Protein AF-A0A2D1STD1-F1 (afdb_monomer_lite)

Structure (mmCIF, N/CA/C/O backbone):
data_AF-A0A2D1STD1-F1
#
_entry.id   AF-A0A2D1STD1-F1
#
loop_
_atom_site.group_PDB
_atom_site.id
_atom_site.type_symbol
_atom_site.label_atom_id
_atom_site.label_alt_id
_atom_site.label_comp_id
_atom_site.label_asym_id
_atom_site.label_entity_id
_atom_site.label_seq_id
_atom_site.pdbx_PDB_ins_code
_atom_site.Cartn_x
_atom_site.Cartn_y
_atom_site.Cartn_z
_atom_site.occupancy
_atom_site.B_iso_or_equiv
_atom_site.auth_seq_id
_atom_site.auth_comp_id
_atom_site.auth_asym_id
_atom_site.auth_atom_id
_atom_site.pdbx_PDB_model_num
ATOM 1 N N . MET A 1 1 ? -0.995 4.444 17.388 1.00 62.22 1 MET A N 1
ATOM 2 C CA . MET A 1 1 ? -1.734 4.299 16.109 1.00 62.22 1 MET A CA 1
ATOM 3 C C . MET A 1 1 ? -1.394 5.379 15.080 1.00 62.22 1 MET A C 1
ATOM 5 O O . MET A 1 1 ? -0.950 5.010 14.006 1.00 62.22 1 MET A O 1
ATOM 9 N N . ILE A 1 2 ? -1.512 6.684 15.376 1.00 73.25 2 ILE A N 1
ATOM 10 C CA . ILE A 1 2 ? -1.274 7.760 14.378 1.00 73.25 2 ILE A CA 1
ATOM 11 C C . ILE A 1 2 ? 0.156 7.756 13.797 1.00 73.25 2 ILE A C 1
ATOM 13 O O . ILE A 1 2 ? 0.330 7.918 12.593 1.00 73.25 2 ILE A O 1
ATOM 17 N N . LYS A 1 3 ? 1.183 7.528 14.631 1.00 78.75 3 LYS A N 1
ATOM 18 C CA . LYS A 1 3 ? 2.583 7.432 14.168 1.00 78.75 3 LYS A CA 1
ATOM 19 C C . LYS A 1 3 ? 2.800 6.254 13.207 1.00 78.75 3 LYS A C 1
ATOM 21 O O . LYS A 1 3 ? 3.474 6.409 12.201 1.00 78.75 3 LYS A O 1
ATOM 26 N N . LEU A 1 4 ? 2.180 5.109 13.497 1.00 81.31 4 LEU A N 1
ATOM 27 C CA . LEU A 1 4 ? 2.308 3.887 12.700 1.00 81.31 4 LEU A CA 1
ATOM 28 C C . LEU A 1 4 ? 1.579 4.015 11.352 1.00 81.31 4 LEU A C 1
ATOM 30 O O . LEU A 1 4 ? 2.144 3.640 10.334 1.00 81.31 4 LEU A O 1
ATOM 34 N N . LYS A 1 5 ? 0.406 4.670 11.332 1.00 81.94 5 LYS A N 1
ATOM 35 C CA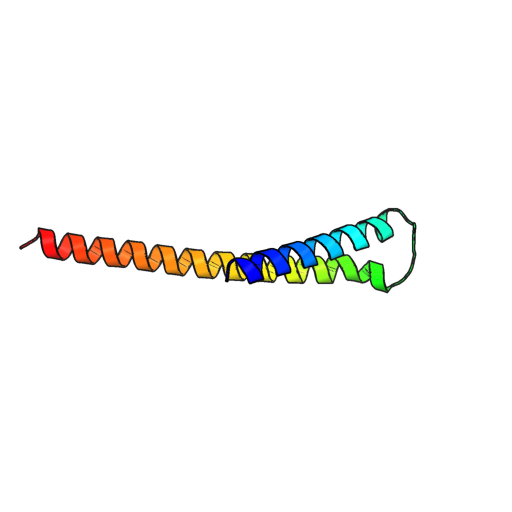 . LYS A 1 5 ? -0.306 5.057 10.099 1.00 81.94 5 LYS A CA 1
ATOM 36 C C . LYS A 1 5 ? 0.542 5.938 9.181 1.00 81.94 5 LYS A C 1
ATOM 38 O O . LYS A 1 5 ? 0.663 5.672 7.992 1.00 81.94 5 LYS A O 1
ATOM 43 N N . LYS A 1 6 ? 1.185 6.976 9.738 1.00 85.56 6 LYS A N 1
ATOM 44 C CA . LYS A 1 6 ? 2.070 7.863 8.961 1.00 85.56 6 LYS A CA 1
ATOM 45 C C . LYS A 1 6 ? 3.234 7.104 8.324 1.00 85.56 6 LYS A C 1
ATOM 47 O O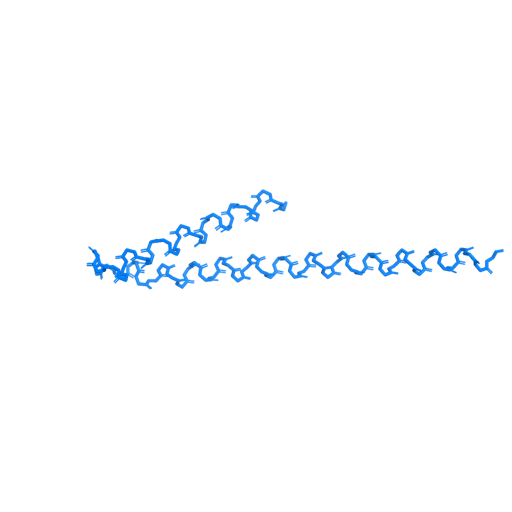 . LYS A 1 6 ? 3.571 7.381 7.180 1.00 85.56 6 LYS A O 1
ATOM 52 N N . ILE A 1 7 ? 3.826 6.155 9.049 1.00 88.94 7 ILE A N 1
ATOM 53 C CA . ILE A 1 7 ? 4.932 5.335 8.540 1.00 88.94 7 ILE A CA 1
ATOM 54 C C . ILE A 1 7 ? 4.442 4.383 7.441 1.00 88.94 7 ILE A C 1
ATOM 56 O O . ILE A 1 7 ? 5.069 4.318 6.389 1.00 88.94 7 ILE A O 1
ATOM 60 N N . LEU A 1 8 ? 3.307 3.700 7.638 1.00 87.00 8 LEU A N 1
ATOM 61 C CA . LEU A 1 8 ? 2.726 2.811 6.624 1.00 87.00 8 LEU A CA 1
ATOM 62 C C . LEU A 1 8 ? 2.403 3.555 5.325 1.00 87.00 8 LEU A C 1
ATOM 64 O O . LEU A 1 8 ? 2.720 3.073 4.239 1.00 87.00 8 LEU A O 1
ATOM 68 N N . LEU A 1 9 ? 1.813 4.745 5.446 1.00 86.81 9 LEU A N 1
ATOM 69 C CA . LEU A 1 9 ? 1.458 5.582 4.306 1.00 86.81 9 LEU A CA 1
ATOM 70 C C . LEU A 1 9 ? 2.703 6.078 3.563 1.00 86.81 9 LEU A C 1
ATOM 72 O O . LEU A 1 9 ? 2.728 6.054 2.335 1.00 86.81 9 LEU A O 1
ATOM 76 N N . LEU A 1 10 ? 3.757 6.457 4.293 1.00 91.19 10 LEU A N 1
ATOM 77 C CA . LEU A 1 10 ? 5.038 6.844 3.700 1.00 91.19 10 LEU A CA 1
ATOM 78 C C . LEU A 1 10 ? 5.677 5.676 2.932 1.00 91.19 10 LEU A C 1
ATOM 80 O O . LEU A 1 10 ? 6.136 5.862 1.807 1.00 91.19 10 LEU A O 1
ATOM 84 N N . ILE A 1 11 ? 5.672 4.473 3.513 1.00 91.88 11 ILE A N 1
ATOM 85 C CA . ILE A 1 11 ? 6.214 3.263 2.880 1.00 91.88 11 ILE A CA 1
ATOM 86 C C . ILE A 1 11 ? 5.420 2.917 1.615 1.00 91.88 11 ILE A C 1
ATOM 88 O O . ILE A 1 11 ? 6.015 2.720 0.557 1.00 91.88 11 ILE A O 1
ATOM 92 N N . GLY A 1 12 ? 4.086 2.896 1.687 1.00 88.94 12 GLY A N 1
ATOM 93 C CA . GLY A 1 12 ? 3.235 2.630 0.522 1.00 88.94 12 GLY A CA 1
ATOM 94 C C . GLY A 1 12 ? 3.452 3.643 -0.608 1.00 88.94 12 GLY A C 1
ATOM 95 O O . GLY A 1 12 ? 3.537 3.264 -1.777 1.00 88.94 12 GLY A O 1
ATOM 96 N N . PHE A 1 13 ? 3.629 4.919 -0.259 1.00 89.75 13 PHE A N 1
ATOM 97 C CA . PHE A 1 13 ? 3.931 5.982 -1.216 1.00 89.75 13 PHE A CA 1
ATOM 98 C C . PHE A 1 13 ? 5.306 5.814 -1.885 1.00 89.75 13 PHE A C 1
ATOM 100 O O . PHE A 1 13 ? 5.421 5.968 -3.102 1.00 89.75 13 PHE A O 1
ATOM 107 N N . LEU A 1 14 ? 6.336 5.430 -1.125 1.00 91.94 14 LEU A N 1
ATOM 108 C CA . LEU A 1 14 ? 7.663 5.104 -1.663 1.00 91.94 14 LEU A CA 1
ATOM 109 C C . LEU A 1 14 ? 7.600 3.960 -2.686 1.00 91.94 14 LEU A C 1
ATOM 111 O O . LEU A 1 14 ? 8.193 4.064 -3.759 1.00 91.94 14 LEU A O 1
ATOM 115 N N . PHE A 1 15 ? 6.841 2.899 -2.398 1.00 91.00 15 PHE A N 1
ATOM 116 C CA . PHE A 1 15 ? 6.644 1.782 -3.332 1.00 91.00 15 PHE A CA 1
ATOM 117 C C . PHE A 1 15 ? 5.895 2.190 -4.610 1.00 91.00 15 PHE A C 1
ATOM 119 O O . PHE A 1 15 ? 6.237 1.722 -5.697 1.00 91.00 15 PHE A O 1
ATOM 126 N N . MET A 1 16 ? 4.929 3.107 -4.511 1.00 88.56 16 MET A N 1
ATOM 127 C CA . MET A 1 16 ? 4.280 3.709 -5.682 1.00 88.56 16 MET A CA 1
ATOM 128 C C . MET A 1 16 ? 5.260 4.524 -6.538 1.00 88.56 16 MET A C 1
ATOM 130 O O . MET A 1 16 ? 5.261 4.380 -7.760 1.00 88.56 16 MET A O 1
ATOM 134 N N . MET A 1 17 ? 6.138 5.329 -5.927 1.00 89.00 17 MET A N 1
ATOM 135 C CA . MET A 1 17 ? 7.178 6.055 -6.670 1.00 89.00 17 MET A CA 1
ATOM 136 C C . MET A 1 17 ? 8.169 5.108 -7.358 1.00 89.00 17 MET A C 1
ATOM 138 O O . MET A 1 17 ? 8.516 5.321 -8.520 1.00 89.00 17 MET A O 1
ATOM 142 N N . LEU A 1 18 ? 8.578 4.033 -6.678 1.00 89.25 18 LEU A N 1
ATOM 143 C CA . LEU A 1 18 ? 9.434 2.984 -7.245 1.00 89.25 18 LEU A CA 1
ATOM 144 C C . LEU A 1 18 ? 8.797 2.327 -8.477 1.00 89.25 18 LEU A C 1
ATOM 146 O O . LEU A 1 18 ? 9.490 2.041 -9.451 1.00 89.25 18 LEU A O 1
ATOM 150 N N . TYR A 1 19 ? 7.479 2.127 -8.476 1.00 88.38 19 TYR A N 1
ATOM 151 C CA . TYR A 1 19 ? 6.768 1.652 -9.661 1.00 88.38 19 TYR A CA 1
ATOM 152 C C . TYR A 1 19 ? 6.723 2.691 -10.794 1.00 88.38 19 TYR A C 1
ATOM 154 O O . TYR A 1 19 ? 6.786 2.328 -11.968 1.00 88.38 19 TYR A O 1
ATOM 162 N N . GLY A 1 20 ? 6.690 3.986 -10.474 1.00 86.50 20 GLY A N 1
ATOM 163 C CA . GLY A 1 20 ? 6.823 5.050 -11.474 1.00 86.50 20 GLY A CA 1
ATOM 164 C C . GLY A 1 20 ? 8.115 4.933 -12.293 1.00 86.50 20 GLY A C 1
ATOM 165 O O . GLY A 1 20 ? 8.089 5.116 -13.507 1.00 86.50 20 GLY A O 1
ATOM 166 N N . VAL A 1 21 ? 9.221 4.527 -11.659 1.00 86.56 21 VAL A N 1
ATOM 167 C CA . VAL A 1 21 ? 10.507 4.264 -12.337 1.00 86.56 21 VAL A CA 1
ATOM 168 C C . VAL A 1 21 ? 10.394 3.110 -13.342 1.00 86.56 21 VAL A C 1
ATOM 170 O O . VAL A 1 21 ? 11.001 3.161 -14.413 1.00 86.56 21 VAL A O 1
ATOM 173 N N . TYR A 1 22 ? 9.585 2.091 -13.033 1.00 86.69 22 TYR A N 1
ATOM 174 C CA . TYR A 1 22 ? 9.296 0.987 -13.952 1.00 86.69 22 TYR A CA 1
ATOM 175 C C . TYR A 1 22 ? 8.475 1.443 -15.159 1.00 86.69 22 TYR A C 1
ATOM 177 O O . TYR A 1 22 ? 8.845 1.137 -16.290 1.00 86.69 22 TYR A O 1
ATOM 185 N N . ILE A 1 23 ? 7.400 2.214 -14.942 1.00 86.50 23 ILE A N 1
ATOM 186 C CA . ILE A 1 23 ? 6.573 2.754 -16.038 1.00 86.50 23 ILE A CA 1
ATOM 187 C C . ILE A 1 23 ? 7.396 3.673 -16.945 1.00 86.50 23 ILE A C 1
ATOM 189 O O . ILE A 1 23 ? 7.251 3.627 -18.163 1.00 86.50 23 ILE A O 1
ATOM 193 N N . ALA A 1 24 ? 8.280 4.483 -16.360 1.00 87.62 24 ALA A N 1
ATOM 194 C CA . ALA A 1 24 ? 9.151 5.393 -17.096 1.00 87.62 24 ALA A CA 1
ATOM 195 C C . ALA A 1 24 ? 10.228 4.673 -17.934 1.00 87.62 24 ALA A C 1
ATOM 197 O O . ALA A 1 24 ? 10.979 5.331 -18.648 1.00 87.62 24 ALA A O 1
ATOM 198 N N . GLY A 1 25 ? 10.328 3.341 -17.854 1.00 84.12 25 GLY A N 1
ATOM 199 C CA . GLY A 1 25 ? 11.253 2.550 -18.665 1.00 84.12 25 GLY A CA 1
ATOM 200 C C . GLY A 1 25 ? 12.714 2.633 -18.219 1.00 84.12 25 GLY A C 1
ATOM 201 O O . GLY A 1 25 ? 13.590 2.156 -18.933 1.00 84.12 25 GLY A O 1
ATOM 202 N N . TYR A 1 26 ? 12.995 3.194 -17.036 1.00 82.94 26 TYR A N 1
ATOM 203 C CA . TYR A 1 26 ? 14.361 3.309 -16.507 1.00 82.94 26 TYR A CA 1
ATOM 204 C C . TYR A 1 26 ? 14.966 1.955 -16.115 1.00 82.94 26 TYR A C 1
ATOM 206 O O . TYR A 1 26 ? 16.184 1.791 -16.141 1.00 82.94 26 TYR A O 1
ATOM 214 N N . SER A 1 27 ? 14.141 0.980 -15.721 1.00 78.62 27 SER A N 1
ATOM 215 C CA . SER A 1 27 ? 14.616 -0.348 -15.335 1.00 78.62 27 SER A CA 1
ATOM 216 C C . SER A 1 27 ? 13.575 -1.426 -15.617 1.00 78.62 27 SER A C 1
ATOM 218 O O . SER A 1 27 ? 12.416 -1.302 -15.230 1.00 78.62 27 SER A O 1
ATOM 220 N N . THR A 1 28 ? 14.011 -2.524 -16.234 1.00 78.44 28 THR A N 1
ATOM 221 C CA . THR A 1 28 ? 13.200 -3.725 -16.498 1.00 78.44 28 THR A CA 1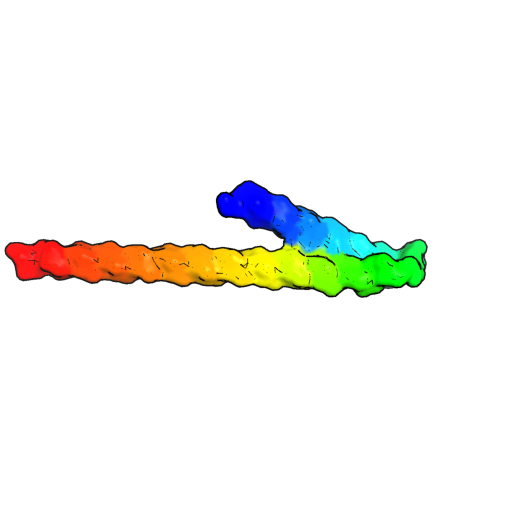
ATOM 222 C C . THR A 1 28 ? 13.260 -4.752 -15.365 1.00 78.44 28 THR A C 1
ATOM 224 O O . THR A 1 28 ? 12.721 -5.852 -15.501 1.00 78.44 28 THR A O 1
ATOM 227 N N . SER A 1 29 ? 13.901 -4.421 -14.236 1.00 82.81 29 SER A N 1
ATOM 228 C CA . SER A 1 29 ? 14.059 -5.364 -13.129 1.00 82.81 29 SER A CA 1
ATOM 229 C C . SER A 1 29 ? 12.696 -5.830 -12.583 1.00 82.81 29 SER A C 1
ATOM 231 O O . SER A 1 29 ? 11.812 -5.003 -12.325 1.00 82.81 29 SER A O 1
ATOM 233 N N . PRO A 1 30 ? 12.516 -7.147 -12.350 1.00 78.00 30 PRO A N 1
ATOM 234 C CA . PRO A 1 30 ? 11.257 -7.714 -11.868 1.00 78.00 30 PRO A CA 1
ATOM 235 C C . PRO A 1 30 ? 10.853 -7.174 -10.491 1.00 78.00 30 PRO A C 1
ATOM 237 O O . PRO A 1 30 ? 9.670 -7.154 -10.169 1.00 78.00 30 PRO A O 1
ATOM 240 N N . ILE A 1 31 ? 11.809 -6.677 -9.702 1.00 79.25 31 ILE A N 1
ATOM 241 C CA . ILE A 1 31 ? 11.556 -6.073 -8.389 1.00 79.25 31 ILE A CA 1
ATOM 242 C C . ILE A 1 31 ? 10.618 -4.865 -8.515 1.00 79.25 31 ILE A C 1
ATOM 244 O O . ILE A 1 31 ? 9.672 -4.735 -7.738 1.00 79.25 31 ILE A O 1
ATOM 248 N N . PHE A 1 32 ? 10.813 -4.015 -9.528 1.00 81.44 32 PHE A N 1
ATOM 249 C CA . PHE A 1 32 ? 9.962 -2.839 -9.708 1.00 81.44 32 PHE A CA 1
ATOM 250 C C . PHE A 1 32 ? 8.580 -3.190 -10.268 1.00 81.44 32 PHE A C 1
ATOM 252 O O . PHE A 1 32 ? 7.614 -2.491 -9.975 1.00 81.44 32 PHE A O 1
ATOM 259 N N . LYS A 1 33 ? 8.445 -4.314 -10.986 1.00 82.50 33 LYS A N 1
ATOM 260 C CA . LYS A 1 33 ? 7.144 -4.813 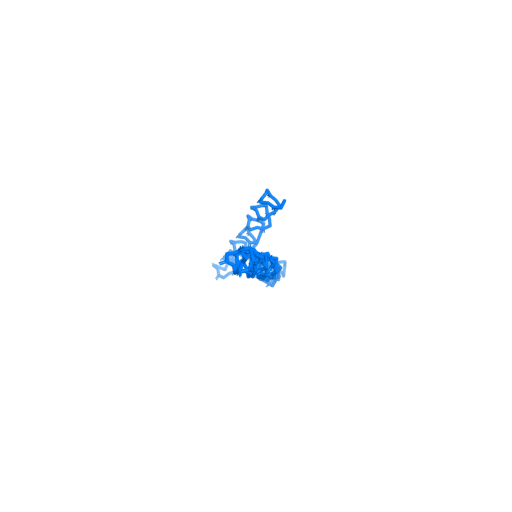-11.458 1.00 82.50 33 LYS A CA 1
ATOM 261 C C . LYS A 1 33 ? 6.202 -5.134 -10.291 1.00 82.50 33 LYS A C 1
ATOM 263 O O . LYS A 1 33 ? 5.009 -4.852 -10.370 1.00 82.50 33 LYS A O 1
ATOM 268 N N . TYR A 1 34 ? 6.736 -5.685 -9.199 1.00 87.69 34 TYR A N 1
ATOM 269 C CA . TYR A 1 34 ? 5.957 -6.023 -8.002 1.00 87.69 34 TYR A CA 1
ATOM 270 C C . TYR A 1 34 ? 5.832 -4.870 -6.997 1.00 87.69 34 TYR A C 1
ATOM 272 O O . TYR A 1 34 ? 5.030 -4.962 -6.067 1.00 87.69 34 TYR A O 1
ATOM 280 N N . ALA A 1 35 ? 6.563 -3.768 -7.188 1.00 88.25 35 ALA A N 1
ATOM 281 C CA . ALA A 1 35 ? 6.513 -2.616 -6.289 1.00 88.25 35 ALA A CA 1
ATOM 282 C C . ALA A 1 35 ? 5.099 -2.018 -6.186 1.00 88.25 35 ALA A C 1
ATOM 284 O O . ALA A 1 35 ? 4.666 -1.672 -5.087 1.00 88.25 35 ALA A O 1
ATOM 285 N N . LEU A 1 36 ? 4.337 -1.987 -7.289 1.00 86.31 36 LEU A N 1
ATOM 286 C CA . LEU A 1 36 ? 2.941 -1.535 -7.271 1.00 86.31 36 LEU A CA 1
ATOM 287 C C . LEU A 1 36 ? 2.068 -2.408 -6.366 1.00 86.31 36 LEU A C 1
ATOM 289 O O . LEU A 1 36 ? 1.294 -1.886 -5.568 1.00 86.31 36 LEU A O 1
ATOM 293 N N . LEU A 1 37 ? 2.204 -3.732 -6.484 1.00 90.50 37 L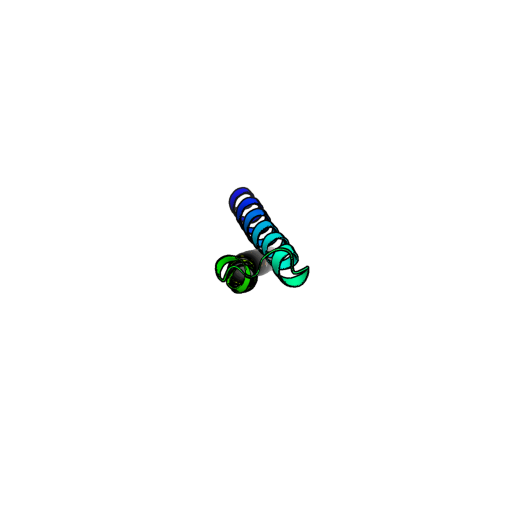EU A N 1
ATOM 294 C CA . LEU A 1 37 ? 1.414 -4.695 -5.717 1.00 90.50 37 LEU A CA 1
ATOM 295 C C . LEU A 1 37 ? 1.666 -4.524 -4.214 1.00 90.50 37 LEU A C 1
ATOM 297 O O . LEU A 1 37 ? 0.728 -4.484 -3.419 1.00 90.50 37 LEU A O 1
ATOM 301 N N . ILE A 1 38 ? 2.936 -4.360 -3.836 1.00 90.38 38 ILE A N 1
ATOM 302 C CA . ILE A 1 38 ? 3.347 -4.114 -2.451 1.00 90.38 38 ILE A CA 1
ATOM 303 C C . ILE A 1 38 ? 2.788 -2.770 -1.959 1.00 90.38 38 ILE A C 1
ATOM 305 O O . ILE A 1 38 ? 2.214 -2.705 -0.871 1.00 90.38 38 ILE A O 1
ATOM 309 N N . GLY A 1 39 ? 2.884 -1.708 -2.766 1.00 89.12 39 GLY A N 1
ATOM 310 C CA . GLY A 1 39 ? 2.321 -0.396 -2.433 1.00 89.12 39 GLY A CA 1
ATOM 311 C C . GLY A 1 39 ? 0.803 -0.433 -2.214 1.00 89.12 39 GLY A C 1
ATOM 312 O O . GLY A 1 39 ? 0.306 0.115 -1.228 1.00 89.12 39 GLY A O 1
ATOM 313 N N . MET A 1 40 ? 0.069 -1.139 -3.080 1.00 88.94 40 MET A N 1
ATOM 314 C CA . MET A 1 40 ? -1.379 -1.338 -2.944 1.00 88.94 40 MET A CA 1
ATOM 315 C C . MET A 1 40 ? -1.742 -2.135 -1.687 1.00 88.94 40 MET A C 1
ATOM 317 O O . MET A 1 40 ? -2.709 -1.789 -1.007 1.00 88.94 40 MET A O 1
ATOM 321 N N . LEU A 1 41 ? -0.956 -3.157 -1.335 1.00 92.19 41 LEU A N 1
ATOM 322 C CA . LEU A 1 41 ? -1.137 -3.916 -0.095 1.00 92.19 41 LEU A CA 1
ATOM 323 C C . LEU A 1 41 ? -1.032 -3.010 1.134 1.00 92.19 41 LEU A C 1
ATOM 325 O O . LEU A 1 41 ? -1.947 -2.996 1.959 1.00 92.19 41 LEU A O 1
ATOM 329 N N . PHE A 1 42 ? 0.022 -2.197 1.232 1.00 90.25 42 PHE A N 1
ATOM 330 C CA . PHE A 1 42 ? 0.178 -1.262 2.349 1.00 90.25 42 PHE A CA 1
ATOM 331 C C . PHE A 1 42 ? -0.960 -0.239 2.424 1.00 90.25 42 PHE A C 1
ATOM 333 O O . PHE A 1 42 ? -1.461 0.045 3.514 1.00 90.25 42 PHE A O 1
ATOM 340 N N . TRP A 1 43 ? -1.423 0.261 1.277 1.00 86.25 43 TRP A N 1
ATOM 341 C CA . TRP A 1 43 ? -2.571 1.167 1.226 1.00 86.25 43 TRP A CA 1
ATOM 342 C C . TRP A 1 43 ? -3.863 0.482 1.698 1.00 86.25 43 TRP A C 1
ATOM 344 O O . TRP A 1 43 ? -4.625 1.054 2.480 1.00 86.25 43 TRP A O 1
ATOM 354 N N . SER A 1 44 ? -4.105 -0.762 1.277 1.00 90.25 44 SER A N 1
ATOM 355 C CA . SER A 1 44 ? -5.302 -1.516 1.669 1.00 90.25 44 SER A CA 1
ATOM 356 C C . SER A 1 44 ? -5.384 -1.733 3.184 1.00 90.25 44 SER A C 1
ATOM 358 O O . SER A 1 44 ? -6.438 -1.516 3.783 1.00 90.25 44 SER A O 1
ATOM 360 N N . VAL A 1 45 ? -4.258 -2.060 3.825 1.00 89.38 45 VAL A N 1
ATOM 361 C CA . VAL A 1 45 ? -4.165 -2.226 5.282 1.00 89.38 45 VAL A CA 1
ATOM 362 C C . VAL A 1 45 ? -4.453 -0.905 5.997 1.00 89.38 45 VAL A C 1
ATOM 364 O O . VAL A 1 45 ? -5.197 -0.882 6.978 1.00 89.38 45 VAL A O 1
ATOM 367 N N . GLU A 1 46 ? -3.925 0.209 5.489 1.00 88.06 46 GLU A N 1
ATOM 368 C CA . GLU A 1 46 ? -4.163 1.541 6.054 1.00 88.06 46 GLU A CA 1
ATOM 369 C C . GLU A 1 46 ? -5.655 1.926 6.024 1.00 88.06 46 GLU A C 1
ATOM 371 O O . GLU A 1 46 ? -6.192 2.412 7.032 1.00 88.06 46 GLU A O 1
ATOM 376 N N . LEU A 1 47 ? -6.340 1.650 4.906 1.00 86.69 47 LEU A N 1
ATOM 377 C CA . LEU A 1 47 ? -7.790 1.844 4.757 1.00 86.69 47 LEU A CA 1
ATOM 378 C C . LEU A 1 47 ? -8.587 0.969 5.729 1.00 86.69 47 LEU A C 1
ATOM 380 O O . LEU A 1 47 ? -9.550 1.435 6.348 1.00 86.69 47 LEU A O 1
ATOM 384 N N . LEU A 1 48 ? -8.167 -0.281 5.914 1.00 89.00 48 LEU A N 1
ATOM 385 C CA . LEU A 1 48 ? -8.825 -1.230 6.809 1.00 89.00 48 LEU A CA 1
ATOM 386 C C . LEU A 1 48 ? -8.734 -0.757 8.270 1.00 89.00 48 LEU A C 1
ATOM 388 O O . LEU A 1 48 ? -9.749 -0.677 8.966 1.00 89.00 48 LEU A O 1
ATOM 392 N N . ILE A 1 49 ? -7.553 -0.301 8.703 1.00 86.31 49 ILE A N 1
ATOM 393 C CA . ILE A 1 49 ? -7.350 0.295 10.036 1.00 86.31 49 ILE A CA 1
ATOM 394 C C . ILE A 1 49 ? -8.201 1.562 10.207 1.00 86.31 49 ILE A C 1
ATOM 396 O O . ILE A 1 49 ? -8.740 1.814 11.288 1.00 86.31 49 ILE A O 1
ATOM 400 N N . GLN A 1 50 ? -8.322 2.388 9.162 1.00 85.00 50 GLN A N 1
ATOM 401 C CA . GLN A 1 50 ? -9.134 3.606 9.217 1.00 85.00 50 GLN A CA 1
ATOM 402 C C . GLN A 1 50 ? -10.625 3.291 9.380 1.00 85.00 50 GLN A C 1
ATOM 404 O O . GLN A 1 50 ? -11.295 3.930 10.191 1.00 85.00 50 GLN A O 1
ATOM 409 N N . THR A 1 51 ? -11.115 2.277 8.670 1.00 85.81 51 THR A N 1
ATOM 410 C CA . THR A 1 51 ? -12.520 1.849 8.696 1.00 85.81 51 THR A CA 1
ATOM 411 C C . THR A 1 51 ? -12.911 1.273 10.058 1.00 85.81 51 THR A C 1
ATOM 413 O O . THR A 1 51 ? -13.948 1.645 10.614 1.00 85.81 51 THR A O 1
ATOM 416 N N . ILE A 1 52 ? -12.054 0.430 10.644 1.00 86.88 52 ILE A N 1
ATOM 417 C CA . ILE A 1 52 ? -12.265 -0.108 11.998 1.00 86.88 52 ILE A CA 1
ATOM 418 C C . ILE A 1 52 ? -12.280 1.034 13.024 1.00 86.88 52 ILE A C 1
ATOM 420 O O . ILE A 1 52 ? -13.214 1.140 13.818 1.00 86.88 52 ILE A O 1
ATOM 424 N N . GLY A 1 53 ? -11.303 1.947 12.960 1.00 84.38 53 GLY A N 1
ATOM 425 C CA . GLY A 1 53 ? -11.231 3.086 13.881 1.00 84.38 53 GLY A CA 1
ATOM 426 C C . GLY A 1 53 ? -12.447 4.018 13.805 1.00 84.38 53 GLY A C 1
ATOM 427 O O . GLY A 1 53 ? -12.926 4.498 14.835 1.00 84.38 53 GLY A O 1
ATOM 428 N N . TYR A 1 54 ? -12.985 4.247 12.603 1.00 81.94 54 TYR A N 1
ATOM 429 C CA . TYR A 1 54 ? -14.221 5.013 12.426 1.00 81.94 54 TYR A CA 1
ATOM 430 C C . TYR A 1 54 ? -15.434 4.295 13.019 1.00 81.94 54 TYR A C 1
ATOM 432 O O . TYR A 1 54 ? -16.233 4.931 13.710 1.00 81.94 54 TYR A O 1
ATOM 440 N N . SER A 1 55 ? -15.546 2.984 12.810 1.00 79.56 55 SER A N 1
ATOM 441 C CA . SER A 1 55 ? -16.660 2.179 13.321 1.00 79.56 55 SER A CA 1
ATOM 442 C C . SER A 1 55 ? -16.711 2.205 14.851 1.00 79.56 55 SER A C 1
ATOM 444 O O . SER A 1 55 ? -17.754 2.519 15.427 1.00 79.56 55 SER A O 1
ATOM 446 N N . ASP A 1 56 ? -15.568 2.020 15.516 1.00 80.12 56 ASP A N 1
ATOM 447 C CA . ASP A 1 56 ? -15.467 2.110 16.979 1.00 80.12 56 ASP A CA 1
ATOM 448 C C . ASP A 1 56 ? -15.847 3.497 17.513 1.00 80.12 56 ASP A C 1
ATOM 450 O O . ASP A 1 56 ? -16.538 3.628 18.531 1.00 80.12 56 ASP A O 1
ATOM 454 N N . SER A 1 57 ? -15.418 4.555 16.819 1.00 78.50 57 SER A N 1
ATOM 455 C CA . SER A 1 57 ? -15.751 5.931 17.201 1.00 78.50 57 SER A CA 1
ATOM 456 C C . SER A 1 57 ? -17.255 6.214 17.085 1.00 78.50 57 SER A C 1
ATOM 458 O O . SER A 1 57 ? -17.836 6.886 17.944 1.00 78.50 57 SER A O 1
ATOM 460 N N . LEU A 1 58 ? -17.904 5.643 16.067 1.00 77.94 58 LEU A N 1
ATOM 461 C CA . LEU A 1 58 ? -19.331 5.793 15.814 1.00 77.94 58 LEU A CA 1
ATOM 462 C C . LEU A 1 58 ? -20.156 5.027 16.857 1.00 77.94 58 LEU A C 1
ATOM 464 O O . LEU A 1 58 ? -21.094 5.588 17.426 1.00 77.94 58 LEU A O 1
ATOM 468 N N . VAL A 1 59 ? -19.748 3.799 17.191 1.00 79.88 59 VAL A N 1
ATOM 469 C CA . VAL A 1 59 ? -20.364 2.986 18.253 1.00 79.88 59 VAL A CA 1
ATOM 470 C C . VAL A 1 59 ? -20.270 3.688 19.609 1.00 79.88 59 VAL A C 1
ATOM 472 O O . VAL A 1 59 ? -21.273 3.779 20.324 1.00 79.88 59 VAL A O 1
ATOM 475 N N . LYS A 1 60 ? -19.109 4.263 19.956 1.00 78.31 60 LYS A N 1
ATOM 476 C CA . LYS A 1 60 ? -18.967 5.067 21.184 1.00 78.31 60 LYS A CA 1
ATOM 477 C C . LYS A 1 60 ? -19.909 6.269 21.195 1.00 78.31 60 LYS A C 1
ATOM 479 O O . LYS A 1 60 ? -20.558 6.522 22.209 1.00 78.31 60 LYS A O 1
ATOM 484 N N . LYS A 1 61 ? -20.028 6.989 20.076 1.00 77.62 61 LYS A N 1
ATOM 485 C CA . LYS A 1 61 ? -20.900 8.169 19.974 1.00 77.62 61 LYS A CA 1
ATOM 486 C C . LYS A 1 61 ? -22.383 7.811 20.128 1.00 77.62 61 LYS A C 1
ATOM 488 O O . LYS A 1 61 ? -23.121 8.554 20.772 1.00 77.62 61 LYS A O 1
ATOM 493 N N . ILE A 1 62 ? -22.812 6.671 19.581 1.00 76.44 62 ILE A N 1
ATOM 494 C CA . ILE A 1 62 ? -24.183 6.163 19.744 1.00 76.44 62 ILE A CA 1
ATOM 495 C C . ILE A 1 62 ? -24.446 5.781 21.204 1.00 76.44 62 ILE A C 1
ATOM 497 O O . ILE A 1 62 ? -25.470 6.190 21.748 1.00 76.44 62 ILE A O 1
ATOM 501 N N . ARG A 1 63 ? -23.513 5.075 21.857 1.00 73.56 63 ARG A N 1
ATOM 502 C CA . ARG A 1 63 ? -23.652 4.674 23.268 1.00 73.56 63 ARG A CA 1
ATOM 503 C C . ARG A 1 63 ? -23.840 5.884 24.189 1.00 73.56 63 ARG A C 1
ATOM 505 O O . ARG A 1 63 ? -24.830 5.947 24.908 1.00 73.56 63 ARG A O 1
ATOM 512 N N . VAL A 1 64 ? -22.977 6.897 24.069 1.00 74.69 64 VAL A N 1
ATOM 513 C CA . VAL A 1 64 ? -23.077 8.138 24.866 1.00 74.69 64 VAL A CA 1
ATOM 514 C C . VAL A 1 64 ? -24.413 8.862 24.632 1.00 74.69 64 VAL A C 1
ATOM 516 O O . VAL A 1 64 ? -24.999 9.419 25.562 1.00 74.69 64 VAL A O 1
ATOM 519 N N . LYS A 1 65 ? -24.943 8.831 23.400 1.00 70.25 65 LYS A N 1
ATOM 520 C CA . LYS A 1 65 ? -26.243 9.435 23.058 1.00 70.25 65 LYS A CA 1
ATOM 521 C C . LYS A 1 65 ? -27.450 8.645 23.595 1.00 70.25 65 LYS A C 1
ATOM 523 O O . LYS A 1 65 ? -28.542 9.207 23.707 1.00 70.25 65 LYS A O 1
ATOM 528 N N . CYS A 1 66 ? -27.294 7.355 23.887 1.00 67.50 66 CYS A N 1
ATOM 529 C CA . CYS A 1 66 ? -28.317 6.556 24.564 1.00 67.50 66 CYS A CA 1
ATOM 530 C C . CYS A 1 66 ? -28.2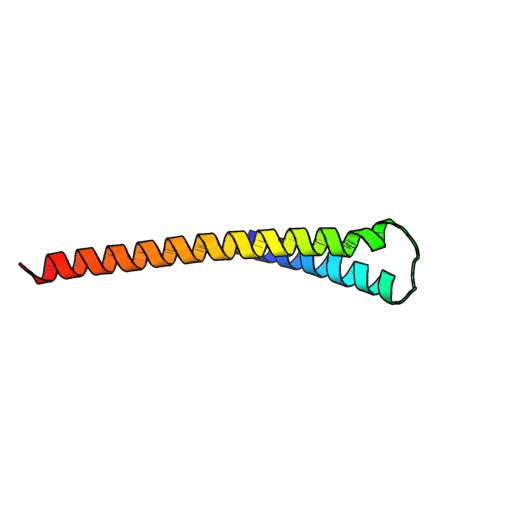92 6.794 26.077 1.00 67.50 66 CYS A C 1
ATOM 532 O O . CYS A 1 66 ? -29.352 7.048 26.643 1.00 67.50 66 CYS A O 1
ATOM 534 N N . ASP A 1 67 ? -27.110 6.828 26.700 1.00 66.31 67 ASP A N 1
ATOM 535 C CA . ASP A 1 67 ? -26.981 7.089 28.143 1.00 66.31 67 ASP A CA 1
ATOM 536 C C . ASP A 1 67 ? -27.517 8.476 28.522 1.00 66.31 67 ASP A C 1
ATOM 538 O O . ASP A 1 67 ? -28.326 8.615 29.436 1.00 66.31 67 ASP A O 1
ATOM 542 N N . THR A 1 68 ? -27.168 9.514 27.756 1.00 66.38 68 THR A N 1
ATOM 543 C CA . THR A 1 68 ? -27.676 10.881 27.996 1.00 66.38 68 THR A CA 1
ATOM 544 C C . THR A 1 68 ? -29.193 11.005 27.830 1.00 66.38 68 THR A C 1
ATOM 546 O O . THR A 1 68 ? -29.829 11.773 28.548 1.00 66.38 68 THR A O 1
ATOM 549 N N . ARG A 1 69 ? -29.806 10.228 26.927 1.00 62.44 69 ARG A N 1
ATOM 550 C CA . ARG A 1 69 ? -31.273 10.173 26.801 1.00 62.44 69 ARG A CA 1
ATOM 551 C C . ARG A 1 69 ? -31.945 9.403 27.932 1.00 62.44 69 ARG A C 1
ATOM 553 O O . ARG A 1 69 ? -33.107 9.677 28.211 1.00 62.44 69 ARG A O 1
ATOM 560 N N . HIS A 1 70 ? -31.241 8.465 28.557 1.00 57.62 70 HIS A N 1
ATOM 561 C CA . HIS A 1 70 ? -31.755 7.722 29.701 1.00 57.62 70 HIS A CA 1
ATOM 562 C C . HIS A 1 70 ? -31.736 8.562 30.985 1.00 57.62 70 HIS A C 1
ATOM 564 O O . HIS A 1 70 ? -32.665 8.469 31.781 1.00 57.62 70 HIS A O 1
ATOM 570 N N . TYR A 1 71 ? -30.730 9.427 31.148 1.00 57.00 71 TYR A N 1
ATOM 571 C CA . TYR A 1 71 ? -30.642 10.363 32.274 1.00 57.00 71 TYR A CA 1
ATOM 572 C C . TYR A 1 71 ? -31.634 11.527 32.186 1.00 57.00 71 TYR A C 1
ATOM 574 O O . TYR A 1 71 ? -32.147 11.947 33.207 1.00 57.00 71 TYR A O 1
ATOM 582 N N . ASN A 1 72 ? -31.952 12.024 30.987 1.00 56.78 72 ASN A N 1
ATOM 583 C CA . ASN A 1 72 ? -32.865 13.166 30.819 1.00 56.78 72 ASN A CA 1
ATOM 584 C C . ASN A 1 72 ? -34.363 12.786 30.874 1.00 56.78 72 ASN A C 1
ATOM 586 O O . ASN A 1 72 ? -35.225 13.600 30.553 1.00 56.78 72 ASN A O 1
ATOM 590 N N . LYS A 1 73 ? -34.669 11.516 31.169 1.00 54.53 73 LYS A N 1
ATOM 591 C CA . LYS A 1 73 ? -36.034 10.977 31.289 1.00 54.53 73 LYS A CA 1
ATOM 592 C C . LYS A 1 73 ? -36.461 10.733 32.744 1.00 54.53 73 LYS A C 1
ATOM 594 O O . LYS A 1 73 ? -37.609 10.344 32.951 1.00 54.53 73 LYS A O 1
ATOM 599 N N . HIS A 1 74 ? -35.555 10.942 33.699 1.00 47.03 74 HIS A N 1
ATOM 600 C CA . HIS A 1 74 ? -35.799 10.967 35.142 1.00 47.03 74 HIS A CA 1
ATOM 601 C C . HIS A 1 74 ? -35.621 12.392 35.658 1.00 47.03 74 HIS A C 1
ATOM 603 O O . HIS A 1 74 ? -36.335 12.732 36.624 1.00 47.03 74 HIS A O 1
#

Secondary structure (DSSP, 8-state):
-HHHHHHHHHHHHHHHHHHHHHHTTS---HHHHHHHHHHHHHHHHHHHHHHHHHHHHHHHHHHHHHHHHHHTT-

pLDDT: mean 81.27, std 10.05, range [47.03, 92.19]

Sequence (74 aa):
MIKLKKILLLIGFLFMMLYGVYIAGYSTSPIFKYALLIGMLFWSVELLIQTIGYSDSLVKKIRVKCDTRHYNKH

Radius of gyration: 20.75 Å; chains: 1; bounding box: 51×21×54 Å

Foldseek 3Di:
DVVVLVVLLVQLVVLVVLLVCVVVVVDPDVVSVCSNVVSVVSVVVSVVVVVVVVVVVVVVVVVVVVVVVVVVVD